Protein AF-A0A7W3WM38-F1 (afdb_monomer)

Structure (mmCIF, N/CA/C/O backbone):
data_AF-A0A7W3WM38-F1
#
_entry.id   AF-A0A7W3WM38-F1
#
loop_
_atom_site.group_PDB
_atom_site.id
_atom_site.type_symbol
_atom_site.label_atom_id
_atom_site.label_alt_id
_atom_site.label_comp_id
_atom_site.label_asym_id
_atom_site.label_entity_id
_atom_site.label_seq_id
_atom_site.pdbx_PDB_ins_code
_atom_site.Cartn_x
_atom_site.Cartn_y
_atom_site.Cartn_z
_atom_site.occupancy
_atom_site.B_iso_or_equiv
_atom_site.auth_seq_id
_atom_site.auth_comp_id
_atom_site.auth_asym_id
_atom_site.auth_atom_id
_atom_site.pdbx_PDB_model_num
ATOM 1 N N . MET A 1 1 ? -13.436 29.470 -13.752 1.00 42.34 1 MET A N 1
ATOM 2 C CA . MET A 1 1 ? -12.576 28.416 -14.323 1.00 42.34 1 MET A CA 1
ATOM 3 C C . MET A 1 1 ? -11.157 28.918 -14.180 1.00 42.34 1 MET A C 1
ATOM 5 O O . MET A 1 1 ? -10.650 29.537 -15.102 1.00 42.34 1 MET A O 1
ATOM 9 N N . ASP A 1 2 ? -10.590 28.762 -12.983 1.00 47.00 2 ASP A N 1
ATOM 10 C CA . ASP A 1 2 ? -9.165 29.007 -12.763 1.00 47.00 2 ASP A CA 1
ATOM 11 C C . ASP A 1 2 ? -8.405 27.843 -13.388 1.00 47.00 2 ASP A C 1
ATOM 13 O O . ASP A 1 2 ? -8.656 26.679 -13.065 1.00 47.00 2 ASP A O 1
ATOM 17 N N . ALA A 1 3 ? -7.542 28.161 -14.347 1.00 52.72 3 ALA A N 1
ATOM 18 C CA . ALA A 1 3 ? -6.591 27.212 -14.882 1.00 52.72 3 ALA A CA 1
ATOM 19 C C . ALA A 1 3 ? -5.655 26.818 -13.736 1.00 52.72 3 ALA A C 1
ATOM 21 O O . ALA A 1 3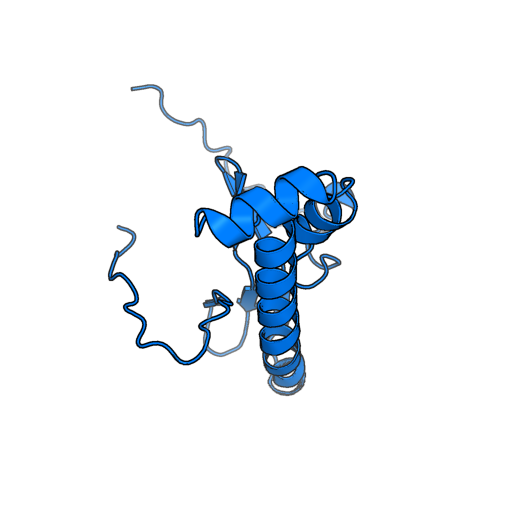 ? -5.009 27.680 -13.145 1.00 52.72 3 ALA A O 1
ATOM 22 N N . MET A 1 4 ? -5.615 25.527 -13.398 1.00 55.53 4 MET A N 1
ATOM 23 C CA . MET A 1 4 ? -4.534 24.990 -12.578 1.00 55.53 4 MET A CA 1
ATOM 24 C C . MET A 1 4 ? -3.227 25.340 -13.285 1.00 55.53 4 MET A C 1
ATOM 26 O O . MET A 1 4 ? -2.972 24.854 -14.386 1.00 55.53 4 MET A O 1
ATOM 30 N N . ASP A 1 5 ? -2.451 26.219 -12.662 1.00 61.53 5 ASP A N 1
ATOM 31 C CA . ASP A 1 5 ? -1.066 26.486 -13.011 1.00 61.53 5 ASP A CA 1
ATOM 32 C C . ASP A 1 5 ? -0.287 25.193 -12.754 1.00 61.53 5 ASP A C 1
ATOM 34 O O . ASP A 1 5 ? 0.126 24.896 -11.634 1.00 61.53 5 ASP A O 1
ATOM 38 N 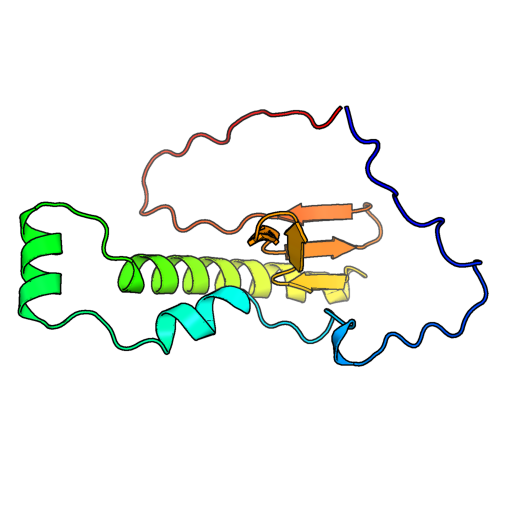N . VAL A 1 6 ? -0.234 24.331 -13.771 1.00 63.16 6 VAL A N 1
ATOM 39 C CA . VAL A 1 6 ? 0.592 23.127 -13.754 1.00 63.16 6 VAL A CA 1
ATOM 40 C C . VAL A 1 6 ? 2.004 23.605 -14.081 1.00 63.16 6 VAL A C 1
ATOM 42 O O . VAL A 1 6 ? 2.238 24.007 -15.225 1.00 63.16 6 VAL A O 1
ATOM 45 N N . PRO A 1 7 ? 2.939 23.608 -13.115 1.00 67.12 7 PRO A N 1
ATOM 46 C CA . PRO A 1 7 ? 4.289 24.082 -13.369 1.00 67.12 7 PRO A CA 1
ATOM 47 C C . PRO A 1 7 ? 4.921 23.267 -14.501 1.00 67.12 7 PRO A C 1
ATOM 49 O O . PRO A 1 7 ? 4.749 22.048 -14.585 1.00 67.12 7 PRO A O 1
ATOM 52 N N . ALA A 1 8 ? 5.635 23.958 -15.393 1.00 65.75 8 ALA A N 1
ATOM 53 C CA . ALA A 1 8 ? 6.330 23.328 -16.508 1.00 65.75 8 ALA A CA 1
ATOM 54 C C . ALA A 1 8 ? 7.279 22.228 -15.992 1.00 65.75 8 ALA A C 1
ATOM 56 O O . ALA A 1 8 ? 7.935 22.433 -14.964 1.00 65.75 8 ALA A O 1
ATOM 57 N N . PRO A 1 9 ? 7.378 21.073 -16.681 1.00 61.66 9 PRO A N 1
ATOM 58 C CA . PRO A 1 9 ? 8.273 20.010 -16.252 1.00 61.66 9 PRO A CA 1
ATOM 59 C C . PRO A 1 9 ? 9.713 20.546 -16.204 1.00 61.66 9 PRO A C 1
ATOM 61 O O . PRO A 1 9 ? 10.130 21.251 -17.131 1.00 61.66 9 PRO A O 1
ATOM 64 N N . PRO A 1 10 ? 10.477 20.248 -15.137 1.00 59.53 10 PRO A N 1
ATOM 65 C CA . PRO A 1 10 ? 11.852 20.710 -15.023 1.00 59.53 10 PRO A CA 1
ATOM 66 C C . PRO A 1 10 ? 12.688 20.190 -16.204 1.00 59.53 10 PRO A C 1
ATOM 68 O O . PRO A 1 10 ? 12.403 19.114 -16.740 1.00 59.53 10 PRO A O 1
ATOM 71 N N . PRO A 1 11 ? 13.718 20.940 -16.638 1.00 57.41 11 PRO A N 1
ATOM 72 C CA . PRO A 1 11 ? 14.549 20.540 -17.765 1.00 57.41 11 PRO A CA 1
ATOM 73 C C . PRO A 1 11 ? 15.174 19.164 -17.503 1.00 57.41 11 PRO A C 1
ATOM 75 O O . PRO A 1 11 ? 15.800 18.935 -16.465 1.00 57.41 11 PRO A O 1
ATOM 78 N N . ALA A 1 12 ? 15.006 18.255 -18.465 1.00 54.94 12 ALA A N 1
ATOM 79 C CA . ALA A 1 12 ? 15.619 16.932 -18.462 1.00 54.94 12 ALA A CA 1
ATOM 80 C C . ALA A 1 12 ? 17.149 17.088 -18.503 1.00 54.94 12 ALA A C 1
ATOM 82 O O . ALA A 1 12 ? 17.736 17.313 -19.558 1.00 54.94 12 ALA A O 1
ATOM 83 N N . GLY A 1 13 ? 17.785 17.059 -17.335 1.00 52.25 13 GLY A N 1
ATOM 84 C CA . GLY A 1 13 ? 19.218 17.321 -17.190 1.00 52.25 13 GLY A CA 1
ATOM 85 C C . GLY A 1 13 ? 19.652 17.816 -15.809 1.00 52.25 13 GLY A C 1
ATOM 86 O O . GLY A 1 13 ? 20.849 17.945 -15.569 1.00 52.25 13 GLY A O 1
ATOM 87 N N . GLY A 1 14 ? 18.715 18.082 -14.894 1.00 54.34 14 GLY A N 1
ATOM 88 C CA . GLY A 1 14 ? 19.031 18.277 -13.478 1.00 54.34 14 GLY A CA 1
ATOM 89 C C . GLY A 1 14 ? 19.478 16.975 -12.809 1.00 54.34 14 GLY A C 1
ATOM 90 O O 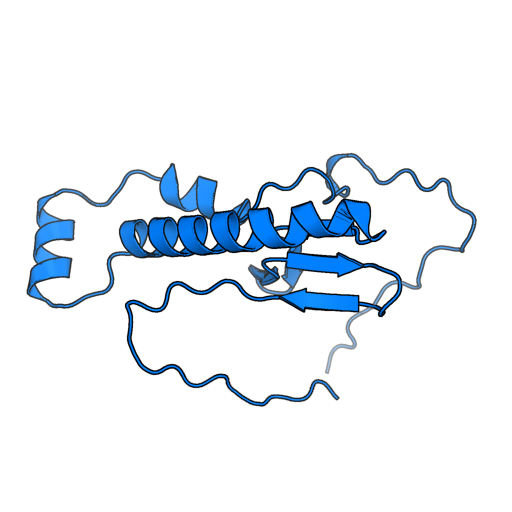. GLY A 1 14 ? 19.053 15.888 -13.198 1.00 54.34 14 GLY A O 1
ATOM 91 N N . SER A 1 15 ? 20.340 17.093 -11.798 1.00 58.12 15 SER A N 1
ATOM 92 C CA . SER A 1 15 ? 20.685 16.001 -10.884 1.00 58.12 15 SER A CA 1
ATOM 93 C C . SER A 1 15 ? 19.405 15.269 -10.460 1.00 58.12 15 SER A C 1
ATOM 95 O O . SER A 1 15 ? 18.484 15.922 -9.978 1.00 58.12 15 SER A O 1
ATOM 97 N N . LEU A 1 16 ? 19.339 13.939 -10.611 1.00 66.25 16 LEU A N 1
ATOM 98 C CA . LEU A 1 16 ? 18.218 13.077 -10.170 1.00 66.25 16 LEU A CA 1
ATOM 99 C C . LEU A 1 16 ? 18.031 13.060 -8.635 1.00 66.25 16 LEU A C 1
ATOM 101 O O . LEU A 1 16 ? 17.434 12.149 -8.073 1.00 66.25 16 LEU A O 1
ATOM 105 N N . TRP A 1 17 ? 18.590 14.050 -7.951 1.00 68.38 17 TRP A N 1
ATOM 106 C CA . TRP A 1 17 ? 18.473 14.256 -6.528 1.00 68.38 17 TRP A CA 1
ATOM 107 C C . TRP A 1 17 ? 17.164 14.978 -6.249 1.00 68.38 17 TRP A C 1
ATOM 109 O O . TRP A 1 17 ? 17.059 16.195 -6.401 1.00 68.38 17 TRP A O 1
ATOM 119 N N . LEU A 1 18 ? 16.171 14.196 -5.842 1.00 77.62 18 LEU A N 1
ATOM 120 C CA . LEU A 1 18 ? 15.021 14.719 -5.125 1.00 77.62 18 LEU A CA 1
ATOM 121 C C . LEU A 1 18 ? 15.469 15.158 -3.729 1.00 77.62 18 LEU A C 1
ATOM 123 O O . LEU A 1 18 ? 16.410 14.601 -3.152 1.00 77.62 18 LEU A O 1
ATOM 127 N N . HIS A 1 19 ? 14.798 16.171 -3.184 1.00 83.19 19 HIS A N 1
ATOM 128 C CA . HIS A 1 19 ? 14.897 16.429 -1.755 1.00 83.19 19 HIS A CA 1
ATOM 129 C C . HIS A 1 19 ? 14.439 15.160 -1.011 1.00 83.19 19 HIS A C 1
ATOM 131 O O . HIS A 1 19 ? 13.502 14.518 -1.481 1.00 83.19 19 HIS A O 1
ATOM 137 N N . PRO A 1 20 ? 15.045 14.776 0.128 1.00 83.81 20 PRO A N 1
ATOM 138 C CA . PRO A 1 20 ? 14.641 13.566 0.850 1.00 83.81 20 PRO A CA 1
ATOM 139 C C . PRO A 1 20 ? 13.143 13.499 1.173 1.00 83.81 20 PRO A C 1
ATOM 141 O O . PRO A 1 20 ? 12.567 12.420 1.155 1.00 83.81 20 PRO A O 1
ATOM 144 N N . ASP A 1 21 ? 12.510 14.650 1.416 1.00 84.44 21 ASP A N 1
ATOM 145 C CA . ASP A 1 21 ? 11.062 14.733 1.674 1.00 84.44 21 ASP A CA 1
ATOM 146 C C . ASP A 1 21 ? 10.199 14.520 0.416 1.00 84.44 21 ASP A C 1
ATOM 148 O O . ASP A 1 21 ? 9.017 14.199 0.529 1.00 84.44 21 ASP A O 1
ATOM 152 N N . ASP A 1 22 ? 10.780 14.693 -0.772 1.00 86.44 22 ASP A N 1
ATOM 153 C CA . ASP A 1 22 ? 10.116 14.485 -2.063 1.00 86.44 22 ASP A CA 1
ATOM 154 C C . ASP A 1 22 ? 10.402 13.086 -2.640 1.00 86.44 22 ASP A C 1
ATOM 156 O O . ASP A 1 22 ? 9.765 12.670 -3.613 1.00 86.44 22 ASP A O 1
ATOM 160 N N . ASP A 1 23 ? 11.355 12.347 -2.062 1.00 89.88 23 ASP A N 1
ATOM 161 C CA . ASP A 1 23 ? 11.630 10.966 -2.439 1.00 89.88 23 ASP A CA 1
ATOM 162 C C .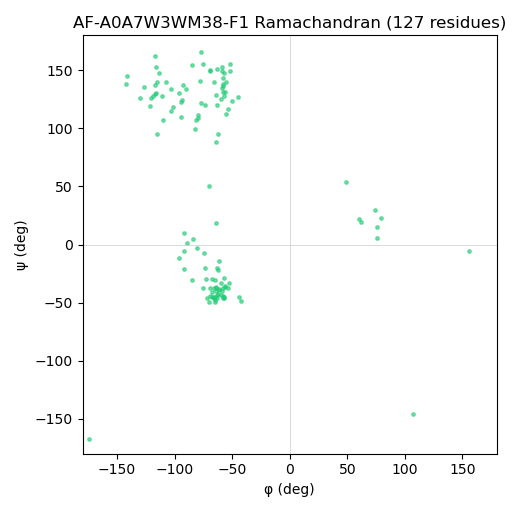 ASP A 1 23 ? 10.606 10.025 -1.793 1.00 89.88 23 ASP A C 1
ATOM 164 O O . ASP A 1 23 ? 10.578 9.816 -0.581 1.00 89.88 23 ASP A O 1
ATOM 168 N N . LEU A 1 24 ? 9.756 9.436 -2.632 1.00 92.06 24 LEU A N 1
ATOM 169 C CA . LEU A 1 24 ? 8.732 8.477 -2.221 1.00 92.06 24 LEU A CA 1
ATOM 170 C C . LEU A 1 24 ? 9.216 7.021 -2.280 1.00 92.06 24 LEU A C 1
ATOM 172 O O . LEU A 1 24 ? 8.480 6.129 -1.855 1.00 92.06 24 LEU A O 1
ATOM 176 N N . ALA A 1 25 ? 10.429 6.758 -2.784 1.00 92.06 25 ALA A N 1
ATOM 177 C CA . ALA A 1 25 ? 11.015 5.420 -2.804 1.00 92.06 25 ALA A CA 1
ATOM 178 C C . ALA A 1 25 ? 11.057 4.718 -1.429 1.00 92.06 25 ALA A C 1
ATOM 180 O O . ALA A 1 25 ? 10.804 3.512 -1.391 1.00 92.06 25 ALA A O 1
ATOM 181 N N . PRO A 1 26 ? 11.313 5.400 -0.291 1.00 93.50 26 PRO A N 1
ATOM 182 C CA . PRO A 1 26 ? 11.359 4.738 1.011 1.00 93.50 26 PRO A CA 1
ATOM 183 C C . PRO A 1 26 ? 9.982 4.475 1.641 1.00 93.50 26 PRO A C 1
ATOM 185 O O . PRO A 1 26 ? 9.924 3.891 2.728 1.00 93.50 26 PRO A O 1
ATOM 188 N N . ASN A 1 27 ? 8.873 4.898 1.020 1.00 95.75 27 ASN A N 1
ATOM 189 C CA . ASN A 1 27 ? 7.544 4.700 1.595 1.00 95.75 27 ASN A CA 1
ATOM 190 C C . ASN A 1 27 ? 7.250 3.219 1.841 1.00 95.75 27 ASN A C 1
ATOM 192 O O . ASN A 1 27 ? 7.360 2.375 0.949 1.00 95.75 27 ASN A O 1
ATOM 196 N N . ARG A 1 28 ? 6.770 2.898 3.047 1.00 96.81 28 ARG A N 1
ATOM 197 C CA . ARG A 1 28 ? 6.355 1.530 3.364 1.00 96.81 28 ARG A CA 1
ATOM 198 C C . ARG A 1 28 ? 5.005 1.228 2.704 1.00 96.81 28 ARG A C 1
ATOM 200 O O . ARG A 1 28 ? 4.174 2.124 2.519 1.00 96.81 28 ARG A O 1
ATOM 207 N N . PRO A 1 29 ? 4.695 -0.053 2.441 1.00 97.69 29 PRO A N 1
ATOM 208 C CA . PRO A 1 29 ? 3.353 -0.461 2.049 1.00 97.69 29 PRO A CA 1
ATOM 209 C C . PRO A 1 29 ? 2.301 0.029 3.049 1.00 97.69 29 PRO A C 1
ATOM 211 O O . PRO A 1 29 ? 2.301 -0.367 4.218 1.00 97.69 29 PRO A O 1
ATOM 214 N N . GLY A 1 30 ? 1.402 0.894 2.575 1.00 96.81 30 GLY A N 1
ATOM 215 C CA . GLY A 1 30 ? 0.370 1.516 3.403 1.00 96.81 30 GLY A CA 1
ATOM 216 C C . GLY A 1 30 ? 0.880 2.608 4.350 1.00 96.81 30 GLY A C 1
ATOM 217 O O . GLY A 1 30 ? 0.267 2.785 5.397 1.00 96.81 30 GLY A O 1
ATOM 218 N N . GLU A 1 31 ? 1.956 3.333 4.013 1.00 96.81 31 GLU A N 1
ATOM 219 C CA . GLU A 1 31 ? 2.551 4.408 4.836 1.00 96.81 31 GLU A CA 1
ATOM 220 C C . GLU A 1 31 ? 1.498 5.338 5.478 1.00 96.81 31 GLU A C 1
ATOM 222 O O . GLU A 1 31 ? 1.462 5.530 6.693 1.00 96.81 31 GLU A O 1
ATOM 227 N N . HIS A 1 32 ? 0.537 5.809 4.680 1.00 94.50 32 HIS A N 1
ATOM 228 C CA . HIS A 1 32 ? -0.550 6.696 5.112 1.00 94.50 32 HIS A CA 1
ATOM 229 C C . HIS A 1 32 ? -1.488 6.109 6.196 1.00 94.50 32 HIS A C 1
ATOM 231 O O . HIS A 1 32 ? -2.289 6.833 6.794 1.00 94.50 32 HIS A O 1
ATOM 237 N N . LEU A 1 33 ? -1.437 4.798 6.453 1.00 95.19 33 LEU A N 1
ATOM 238 C CA . LEU A 1 33 ? -2.286 4.108 7.429 1.00 95.19 33 LEU A CA 1
ATOM 239 C C . LEU A 1 33 ? -1.653 4.020 8.819 1.00 95.19 33 LEU A C 1
ATOM 241 O O . LEU A 1 33 ? -2.396 3.855 9.789 1.00 95.19 33 LEU A O 1
ATOM 245 N N . TYR A 1 34 ? -0.327 4.144 8.945 1.00 94.38 34 TYR A N 1
ATOM 246 C CA . TYR A 1 34 ? 0.345 4.021 10.245 1.00 94.38 34 TYR A CA 1
ATOM 247 C C . TYR A 1 34 ? -0.104 5.119 11.210 1.00 94.38 34 TYR A C 1
ATOM 249 O O . TYR A 1 34 ? -0.554 4.798 12.306 1.00 94.38 34 TYR A O 1
ATOM 257 N N . ALA A 1 35 ? -0.154 6.379 10.766 1.00 90.94 35 ALA A N 1
ATOM 258 C CA . ALA A 1 35 ? -0.650 7.487 11.589 1.00 90.94 35 ALA A CA 1
ATOM 259 C C . ALA A 1 35 ? -2.098 7.265 12.084 1.00 90.94 35 ALA A C 1
ATOM 261 O O . ALA A 1 35 ? -2.435 7.572 13.227 1.00 90.94 35 ALA A O 1
ATOM 262 N N . ARG A 1 36 ? -2.967 6.668 11.250 1.00 89.38 36 ARG A N 1
ATOM 263 C CA . ARG A 1 36 ? -4.352 6.321 11.636 1.00 89.38 36 ARG A CA 1
ATOM 264 C C . ARG A 1 36 ? -4.412 5.210 12.686 1.00 89.38 36 ARG A C 1
ATOM 266 O O . ARG A 1 36 ? -5.376 5.156 13.447 1.00 89.38 36 ARG A O 1
ATOM 273 N N . LEU A 1 37 ? -3.437 4.304 12.691 1.00 91.88 37 LEU A N 1
ATOM 274 C CA . LEU A 1 37 ? -3.353 3.189 13.637 1.00 91.88 37 LEU A CA 1
ATOM 275 C C . LEU A 1 37 ? -2.673 3.577 14.952 1.00 91.88 37 LEU A C 1
ATOM 277 O O . LEU A 1 37 ? -3.024 3.006 15.986 1.00 91.88 37 LEU A O 1
ATOM 281 N N . GLU A 1 38 ? -1.738 4.525 14.899 1.00 91.00 38 GLU A N 1
ATOM 282 C CA . GLU A 1 38 ? -1.066 5.132 16.052 1.00 91.00 38 GLU A CA 1
ATOM 283 C C . GLU A 1 38 ? -1.985 6.086 16.820 1.00 91.00 38 GLU A C 1
ATOM 285 O O . GLU A 1 38 ? -1.860 6.218 18.038 1.00 91.00 38 GLU A O 1
ATOM 290 N N . ALA A 1 39 ? -2.946 6.714 16.136 1.00 86.62 39 ALA A N 1
ATOM 291 C CA . ALA A 1 39 ? -3.990 7.484 16.793 1.00 86.62 39 ALA A CA 1
ATOM 292 C C . ALA A 1 39 ? -4.753 6.610 17.805 1.00 86.62 39 ALA A C 1
ATOM 294 O O . ALA A 1 39 ? -5.205 5.506 17.484 1.00 86.62 39 ALA A O 1
ATOM 295 N N . SER A 1 40 ? -4.923 7.125 19.029 1.00 78.19 40 SER A N 1
ATOM 296 C CA . SER A 1 40 ? -5.616 6.419 20.109 1.00 78.19 40 SER A CA 1
ATOM 297 C C . SER A 1 40 ? -6.969 5.883 19.631 1.00 78.19 40 SER A C 1
ATOM 299 O O . SER A 1 40 ? -7.804 6.667 19.163 1.00 78.19 40 SER A O 1
ATOM 301 N N . PRO A 1 41 ? -7.228 4.566 19.751 1.00 77.06 41 PRO A N 1
ATOM 302 C CA . PRO A 1 41 ? -8.502 4.014 19.335 1.00 77.06 41 PRO A CA 1
ATOM 303 C C . PRO A 1 41 ? -9.627 4.608 20.192 1.00 77.06 41 PRO A C 1
ATOM 305 O O . PRO A 1 41 ? -9.412 4.931 21.367 1.00 77.06 41 PRO A O 1
ATOM 308 N N . PRO A 1 42 ? -10.852 4.720 19.649 1.00 77.19 42 PRO A N 1
ATOM 309 C CA . PRO A 1 42 ? -11.983 5.183 20.432 1.00 77.19 42 PRO A CA 1
ATOM 310 C C . PRO A 1 42 ? -12.177 4.292 21.674 1.00 77.19 42 PRO A C 1
ATOM 312 O O . PRO A 1 42 ? -11.914 3.082 21.609 1.00 77.19 42 PRO A O 1
ATOM 315 N N . PRO A 1 43 ? -12.657 4.851 22.803 1.00 83.50 43 PRO A N 1
ATOM 316 C CA . PRO A 1 43 ? -12.844 4.102 24.041 1.00 83.50 43 PRO A CA 1
ATOM 317 C C . PRO A 1 43 ? -13.651 2.814 23.831 1.00 83.50 43 PRO A C 1
ATOM 319 O O . PRO A 1 43 ? -14.551 2.755 22.989 1.00 83.50 43 PRO A O 1
ATOM 322 N N . ALA A 1 44 ? -13.385 1.786 24.642 1.00 83.81 44 ALA A N 1
ATOM 323 C CA . ALA A 1 44 ? -14.088 0.500 24.596 1.00 83.81 44 ALA A CA 1
ATOM 324 C C . ALA A 1 44 ? -15.630 0.592 24.466 1.00 83.81 44 ALA A C 1
ATOM 326 O O . ALA A 1 44 ? -16.169 -0.116 23.608 1.00 83.81 44 ALA A O 1
ATOM 327 N N . PRO A 1 45 ? -16.356 1.457 25.214 1.00 85.69 45 PRO A N 1
ATOM 328 C CA . PRO A 1 45 ? -17.808 1.581 25.053 1.00 85.69 45 PRO A CA 1
ATOM 329 C C . PRO A 1 45 ? -18.215 2.104 23.670 1.00 85.69 45 PRO A C 1
ATOM 331 O O . PRO A 1 45 ? -19.190 1.623 23.098 1.00 85.69 45 PRO A O 1
ATOM 334 N N . VAL A 1 46 ? -17.442 3.024 23.086 1.00 83.62 46 VAL A N 1
ATOM 335 C CA . VAL A 1 46 ? -17.6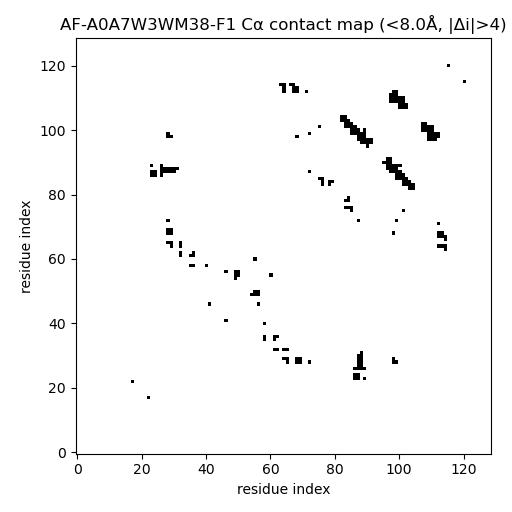88 3.546 21.734 1.00 83.62 46 VAL A CA 1
ATOM 336 C C . VAL A 1 46 ? -17.488 2.434 20.706 1.00 83.62 46 VAL A C 1
ATOM 338 O O . VAL A 1 46 ? -18.349 2.208 19.860 1.00 83.62 46 VAL A O 1
ATOM 341 N N . ARG A 1 47 ? -16.408 1.656 20.818 1.00 81.12 47 ARG A N 1
ATOM 342 C CA . ARG A 1 47 ? -16.159 0.512 19.923 1.00 81.12 47 ARG A CA 1
ATOM 343 C C . ARG A 1 47 ? -17.244 -0.559 20.014 1.00 81.12 47 ARG A C 1
ATOM 345 O O . ARG A 1 47 ? -17.638 -1.126 18.994 1.00 81.12 47 ARG A O 1
ATOM 352 N N . LEU A 1 48 ? -17.740 -0.827 21.221 1.00 84.38 48 LEU A N 1
ATOM 353 C CA . LEU A 1 48 ? -18.855 -1.746 21.429 1.00 84.38 48 LEU A CA 1
ATOM 354 C C . LEU A 1 48 ? -20.138 -1.209 20.784 1.00 84.38 48 LEU A C 1
ATOM 356 O O . LEU A 1 48 ? -20.800 -1.953 20.064 1.00 84.38 48 LEU A O 1
ATOM 360 N N . ALA A 1 49 ? -20.446 0.078 20.959 1.00 85.75 49 ALA A N 1
ATOM 361 C CA . ALA A 1 49 ? -21.592 0.718 20.317 1.00 85.75 49 ALA A CA 1
ATOM 362 C C . ALA A 1 49 ? -21.500 0.653 18.784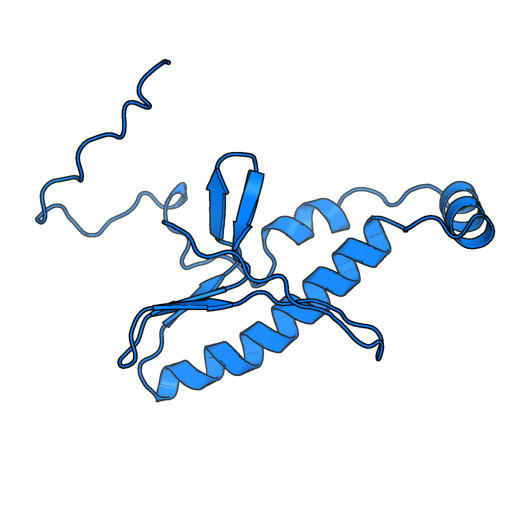 1.00 85.75 49 ALA A C 1
ATOM 364 O O . ALA A 1 49 ? -22.472 0.280 18.134 1.00 85.75 49 ALA A O 1
ATOM 365 N N . HIS A 1 50 ? -20.327 0.920 18.197 1.00 84.00 50 HIS A N 1
ATOM 366 C CA . HIS A 1 50 ? -20.110 0.755 16.755 1.00 84.00 50 HIS A CA 1
ATOM 367 C C . HIS A 1 50 ? -20.396 -0.681 16.298 1.00 84.00 50 HIS A C 1
ATOM 369 O O . HIS A 1 50 ? -21.103 -0.880 15.313 1.00 84.00 50 HIS A O 1
ATOM 375 N N . ARG A 1 51 ? -19.915 -1.685 17.044 1.00 82.38 51 ARG A N 1
ATOM 376 C CA . ARG A 1 51 ? -20.161 -3.101 16.741 1.00 82.38 51 ARG A CA 1
ATOM 377 C C . ARG A 1 51 ? -21.646 -3.464 16.813 1.00 82.38 51 ARG A C 1
ATOM 379 O O . ARG A 1 51 ? -22.119 -4.177 15.934 1.00 82.38 51 ARG A O 1
ATOM 386 N N . LEU A 1 52 ? -22.359 -2.991 17.835 1.00 87.81 52 LEU A N 1
ATOM 387 C CA . LEU A 1 52 ? -23.789 -3.263 18.025 1.00 87.81 52 LEU A CA 1
ATOM 388 C C . LEU A 1 52 ? -24.655 -2.568 16.969 1.00 87.81 52 LEU A C 1
ATOM 390 O O . LEU A 1 52 ? -25.619 -3.149 16.488 1.00 87.81 52 LEU A O 1
ATOM 394 N N . LEU A 1 53 ? -24.284 -1.351 16.571 1.00 88.12 53 LEU A N 1
ATOM 395 C CA . LEU A 1 53 ? -24.989 -0.565 15.555 1.00 88.12 53 LEU A CA 1
ATOM 396 C C . LEU A 1 53 ? -24.574 -0.919 14.115 1.00 88.12 53 LEU A C 1
ATOM 398 O O . LEU A 1 53 ? -24.980 -0.227 13.184 1.00 88.12 53 LEU A O 1
ATOM 402 N N . GLY A 1 54 ? -23.721 -1.931 13.918 1.00 81.94 54 GLY A N 1
ATOM 403 C CA . GLY A 1 54 ? -23.201 -2.302 12.597 1.00 81.94 54 GLY A CA 1
ATOM 404 C C . GLY A 1 54 ? -22.385 -1.197 11.915 1.00 81.94 54 GLY A C 1
ATOM 405 O O . GLY A 1 54 ? -22.216 -1.216 10.698 1.00 81.94 54 GLY A O 1
ATOM 406 N N . ARG A 1 55 ? -21.887 -0.216 12.675 1.00 82.62 55 ARG A N 1
ATOM 407 C CA . ARG A 1 55 ? -21.103 0.893 12.133 1.00 82.62 55 ARG A CA 1
ATOM 408 C C . ARG A 1 55 ? -19.673 0.436 11.842 1.00 82.62 55 ARG A C 1
ATOM 410 O O . ARG A 1 55 ? -19.092 -0.293 12.652 1.00 82.62 55 ARG A O 1
ATOM 417 N N . PRO A 1 56 ? -19.069 0.895 10.732 1.00 78.50 56 PRO A N 1
ATOM 418 C CA . PRO A 1 56 ? -17.662 0.640 10.469 1.00 78.50 56 PRO A CA 1
ATOM 419 C C . PRO A 1 56 ? -16.805 1.195 11.618 1.00 78.50 56 PRO A C 1
ATOM 421 O O . PRO A 1 56 ? -17.054 2.288 12.130 1.00 78.50 56 PRO A O 1
ATOM 424 N N . ASP A 1 57 ? -15.824 0.401 12.048 1.00 85.12 57 ASP A N 1
ATOM 425 C CA . ASP A 1 57 ? -14.802 0.782 13.027 1.00 85.12 57 ASP A CA 1
ATOM 426 C C . ASP A 1 57 ? -13.576 1.277 12.237 1.00 85.12 57 ASP A C 1
ATOM 428 O O . ASP A 1 57 ? -12.929 0.456 11.574 1.00 85.12 57 ASP A O 1
ATOM 432 N N . PRO A 1 58 ? -13.264 2.590 12.256 1.00 84.50 58 PRO A N 1
ATOM 433 C CA . PRO A 1 58 ? -12.192 3.164 11.443 1.00 84.50 58 PRO A CA 1
ATOM 434 C C . PRO A 1 58 ? -10.811 2.568 11.727 1.00 84.50 58 PRO A C 1
ATOM 436 O O . PRO A 1 58 ? -10.014 2.436 10.799 1.00 84.50 58 PRO A O 1
ATOM 439 N N . HIS A 1 59 ? -10.537 2.178 12.978 1.00 88.25 59 HIS A N 1
ATOM 440 C CA . HIS A 1 59 ? -9.252 1.591 13.376 1.00 88.25 59 HIS A CA 1
ATOM 441 C C . HIS A 1 59 ? -9.118 0.171 12.824 1.00 88.25 59 HIS A C 1
ATOM 443 O O . HIS A 1 59 ? -8.133 -0.173 12.169 1.00 88.25 59 HIS A O 1
ATOM 449 N N . ARG A 1 60 ? -10.180 -0.635 12.962 1.00 88.31 60 ARG A N 1
ATOM 450 C CA . ARG A 1 60 ? -10.245 -1.972 12.351 1.00 88.31 60 ARG A CA 1
ATOM 451 C C . ARG A 1 60 ? -10.155 -1.909 10.825 1.00 88.31 60 ARG A C 1
ATOM 453 O O . ARG A 1 60 ? -9.557 -2.797 10.219 1.00 88.31 60 ARG A O 1
ATOM 460 N N . GLN A 1 61 ? -10.778 -0.909 10.207 1.00 89.62 61 GLN A N 1
ATOM 461 C CA . GLN A 1 61 ? -10.729 -0.720 8.762 1.00 89.62 61 GLN A CA 1
ATOM 462 C C . GLN A 1 61 ? -9.304 -0.391 8.297 1.00 89.62 61 GLN A C 1
ATOM 464 O O . GLN A 1 61 ? -8.800 -1.077 7.412 1.00 89.62 61 GLN A O 1
ATOM 469 N N . ALA A 1 62 ? -8.622 0.553 8.956 1.00 93.00 62 ALA A N 1
ATOM 470 C CA . ALA A 1 62 ? -7.224 0.879 8.666 1.00 93.00 62 ALA A CA 1
ATOM 471 C C . ALA A 1 62 ? -6.296 -0.341 8.829 1.00 93.00 62 ALA A C 1
ATOM 473 O O . ALA A 1 62 ? -5.440 -0.590 7.986 1.00 93.00 62 ALA A O 1
ATOM 474 N N . ALA A 1 63 ? -6.511 -1.168 9.859 1.00 93.81 63 ALA A N 1
ATOM 475 C CA . ALA A 1 63 ? -5.722 -2.385 10.069 1.00 93.81 63 ALA A CA 1
ATOM 476 C C . ALA A 1 63 ? -5.905 -3.414 8.936 1.00 93.81 63 ALA A C 1
ATOM 478 O O . ALA A 1 63 ? -4.955 -4.090 8.529 1.00 93.81 63 ALA A O 1
ATOM 479 N N . ARG A 1 64 ? -7.128 -3.535 8.404 1.00 95.00 64 ARG A N 1
ATOM 480 C CA . ARG A 1 64 ? -7.436 -4.403 7.257 1.00 95.00 64 ARG A CA 1
ATOM 481 C C . ARG A 1 64 ? -6.822 -3.881 5.964 1.00 95.00 64 ARG A C 1
ATOM 483 O O . ARG A 1 64 ? -6.244 -4.670 5.223 1.00 95.00 64 ARG A O 1
ATOM 490 N N . GLU A 1 65 ? -6.928 -2.578 5.723 1.00 95.25 65 GLU A N 1
ATOM 491 C CA . GLU A 1 65 ? -6.295 -1.898 4.587 1.00 95.25 65 GLU A CA 1
ATOM 492 C C . GLU A 1 65 ? -4.775 -2.109 4.614 1.00 95.25 65 GLU A C 1
ATOM 494 O O . GLU A 1 65 ? -4.207 -2.559 3.623 1.00 95.25 65 GLU A O 1
ATOM 499 N N . LEU A 1 66 ? -4.135 -1.935 5.776 1.00 97.38 66 LEU A N 1
ATOM 500 C CA . LEU A 1 66 ? -2.694 -2.150 5.928 1.00 97.38 66 LEU A CA 1
ATOM 501 C C . LEU A 1 66 ? -2.305 -3.614 5.690 1.00 97.38 66 LEU A C 1
ATOM 503 O O . LEU A 1 66 ? -1.299 -3.900 5.046 1.00 97.38 66 LEU A O 1
ATOM 507 N N . THR A 1 67 ? -3.114 -4.557 6.177 1.00 97.44 67 THR A N 1
ATOM 508 C CA . THR A 1 67 ? -2.882 -5.990 5.933 1.00 97.44 67 THR A CA 1
ATOM 509 C C . THR A 1 67 ? -2.956 -6.318 4.442 1.00 97.44 67 THR A C 1
ATOM 511 O O . THR A 1 67 ? -2.130 -7.082 3.947 1.00 97.44 67 THR A O 1
ATOM 514 N N . ALA A 1 68 ? -3.931 -5.755 3.723 1.00 97.19 68 ALA A N 1
ATOM 515 C CA . ALA A 1 68 ? -4.056 -5.945 2.283 1.00 97.19 68 ALA A CA 1
ATOM 516 C C . ALA A 1 68 ? -2.857 -5.341 1.537 1.00 97.19 68 ALA A C 1
ATOM 518 O O . ALA A 1 68 ? -2.230 -6.052 0.756 1.00 97.19 68 ALA A O 1
ATOM 519 N N . ALA A 1 69 ? -2.495 -4.089 1.836 1.00 97.50 69 ALA A N 1
ATOM 520 C CA . ALA A 1 69 ? -1.356 -3.405 1.222 1.00 97.50 69 ALA A CA 1
ATOM 521 C C . ALA A 1 69 ? -0.043 -4.176 1.422 1.00 97.50 69 ALA A C 1
ATOM 523 O O . ALA A 1 69 ? 0.690 -4.402 0.470 1.00 97.50 69 ALA A O 1
ATOM 524 N N . ARG A 1 70 ? 0.234 -4.664 2.639 1.00 98.06 70 ARG A N 1
ATOM 525 C CA . ARG A 1 70 ? 1.457 -5.440 2.918 1.00 98.06 70 ARG A CA 1
ATOM 526 C C . ARG A 1 70 ? 1.495 -6.785 2.195 1.00 98.06 70 ARG A C 1
ATOM 528 O O . ARG A 1 70 ? 2.560 -7.204 1.765 1.00 98.06 70 ARG A O 1
ATOM 535 N N . ARG A 1 71 ? 0.353 -7.470 2.076 1.00 97.94 71 ARG A N 1
ATOM 536 C CA . ARG A 1 71 ? 0.276 -8.749 1.351 1.00 97.94 71 ARG A CA 1
ATOM 537 C C . ARG A 1 71 ? 0.500 -8.565 -0.142 1.00 97.94 71 ARG A C 1
ATOM 539 O O . ARG A 1 71 ? 1.244 -9.332 -0.727 1.00 97.94 71 ARG A O 1
ATOM 546 N N . VAL A 1 72 ? -0.141 -7.562 -0.736 1.00 98.00 72 VAL A N 1
ATOM 547 C CA . VAL A 1 72 ? 0.015 -7.268 -2.164 1.00 98.00 72 VAL A CA 1
ATOM 548 C C . VAL A 1 72 ? 1.432 -6.772 -2.463 1.00 98.00 72 VAL A C 1
ATOM 550 O O . VAL A 1 72 ? 2.022 -7.229 -3.434 1.00 98.00 72 VAL A O 1
ATOM 553 N N . ALA A 1 73 ? 2.004 -5.921 -1.605 1.00 97.94 73 ALA A N 1
ATOM 554 C CA . ALA A 1 73 ? 3.389 -5.476 -1.738 1.00 97.94 73 ALA A CA 1
ATOM 555 C C . ALA A 1 73 ? 4.377 -6.646 -1.754 1.00 97.94 73 ALA A C 1
ATOM 557 O O . ALA A 1 73 ? 5.187 -6.711 -2.660 1.00 97.94 73 ALA A O 1
ATOM 558 N N . ALA A 1 74 ? 4.247 -7.625 -0.851 1.00 98.12 74 ALA A N 1
ATOM 559 C CA . ALA A 1 74 ? 5.151 -8.778 -0.830 1.00 98.12 74 ALA A CA 1
ATOM 560 C C . ALA A 1 74 ? 5.208 -9.541 -2.172 1.00 98.12 74 ALA A C 1
ATOM 562 O O . ALA A 1 74 ? 6.273 -10.004 -2.570 1.00 98.12 74 ALA A O 1
ATOM 563 N N . GLU A 1 75 ? 4.078 -9.651 -2.879 1.00 98.06 75 GLU A N 1
ATOM 564 C CA . GLU A 1 75 ? 4.024 -10.271 -4.210 1.00 98.06 75 GLU A CA 1
ATOM 565 C C . GLU A 1 75 ? 4.591 -9.352 -5.303 1.00 98.06 75 GLU A C 1
ATOM 567 O O . GLU A 1 75 ? 5.241 -9.821 -6.233 1.00 98.06 75 GLU A O 1
ATOM 572 N N . ILE A 1 76 ? 4.348 -8.042 -5.199 1.00 97.19 76 ILE A N 1
ATOM 573 C CA . ILE A 1 76 ? 4.874 -7.039 -6.132 1.00 97.19 76 ILE A CA 1
ATOM 574 C C . ILE A 1 76 ? 6.399 -6.941 -6.024 1.00 97.19 76 ILE A C 1
ATOM 576 O O . ILE A 1 76 ? 7.076 -6.934 -7.047 1.00 97.19 76 ILE A O 1
ATOM 580 N N . ASP A 1 77 ? 6.937 -6.899 -4.809 1.00 96.88 77 ASP A N 1
ATOM 581 C CA . ASP A 1 77 ? 8.368 -6.737 -4.545 1.00 96.88 77 ASP A CA 1
ATOM 582 C C . ASP A 1 77 ?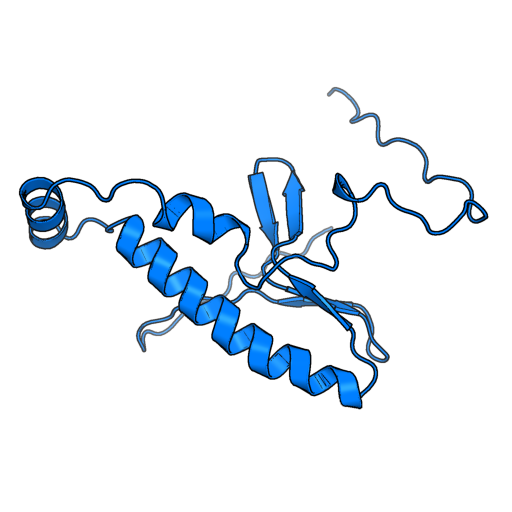 9.156 -7.944 -5.073 1.00 96.88 77 ASP A C 1
ATOM 584 O O . ASP A 1 77 ? 10.270 -7.809 -5.572 1.00 96.88 77 ASP A O 1
ATOM 588 N N . ALA A 1 78 ? 8.546 -9.134 -5.081 1.00 97.50 78 ALA A N 1
ATOM 589 C CA . ALA A 1 78 ? 9.136 -10.321 -5.695 1.00 97.50 78 ALA A CA 1
ATOM 590 C C . ALA A 1 78 ? 9.349 -10.183 -7.219 1.00 97.50 78 ALA A C 1
ATOM 592 O O . ALA A 1 78 ? 10.176 -10.898 -7.792 1.00 97.50 78 ALA A O 1
ATOM 593 N N . LEU A 1 79 ? 8.640 -9.262 -7.886 1.00 96.81 79 LEU A N 1
ATOM 594 C CA . LEU A 1 79 ? 8.811 -8.981 -9.315 1.00 96.81 79 LEU A CA 1
ATOM 595 C C . LEU A 1 79 ? 10.092 -8.194 -9.622 1.00 96.81 79 LEU A C 1
ATOM 597 O O . LEU A 1 79 ? 10.443 -8.070 -10.798 1.00 96.81 79 LEU A O 1
ATOM 601 N N . GLU A 1 80 ? 10.823 -7.718 -8.609 1.00 96.38 80 GLU A N 1
ATOM 602 C CA . GLU A 1 80 ? 12.110 -7.031 -8.782 1.00 96.38 80 GLU A CA 1
ATOM 603 C C . GLU A 1 80 ? 13.124 -7.880 -9.555 1.00 96.38 80 GLU A C 1
ATOM 605 O O . GLU A 1 80 ? 13.831 -7.374 -10.426 1.00 96.38 80 GLU A O 1
ATOM 610 N N . ILE A 1 81 ? 13.103 -9.203 -9.355 1.00 96.31 81 ILE A N 1
ATOM 611 C CA . ILE A 1 81 ? 13.928 -10.162 -10.110 1.00 96.31 81 ILE A CA 1
ATOM 612 C C . ILE A 1 81 ? 13.674 -10.057 -11.627 1.00 96.31 81 ILE A C 1
ATOM 614 O O . ILE A 1 81 ? 14.563 -10.322 -12.435 1.00 96.31 81 ILE A O 1
ATOM 618 N N . GLY A 1 82 ? 12.464 -9.655 -12.023 1.00 96.06 82 GLY A N 1
ATOM 619 C CA . GLY A 1 82 ? 12.055 -9.432 -13.410 1.00 96.06 82 GLY A CA 1
ATOM 620 C C . GLY A 1 82 ? 12.252 -8.000 -13.918 1.00 96.06 82 GLY A C 1
ATOM 621 O O . GLY A 1 82 ? 11.745 -7.684 -14.994 1.00 96.06 82 GLY A O 1
ATOM 622 N N . GLY A 1 83 ? 12.941 -7.133 -13.171 1.00 97.00 83 GLY A N 1
ATOM 623 C CA . GLY A 1 83 ? 13.176 -5.734 -13.542 1.00 97.00 83 GLY A CA 1
ATOM 624 C C . GLY A 1 83 ? 11.990 -4.803 -13.278 1.00 97.00 83 GLY A C 1
ATOM 625 O O . GLY A 1 83 ? 11.867 -3.769 -13.935 1.00 97.00 83 GLY A O 1
ATOM 626 N N . TRP A 1 84 ? 11.094 -5.177 -12.362 1.00 97.62 84 TRP A N 1
ATOM 627 C CA . TRP A 1 84 ? 10.028 -4.300 -11.883 1.00 97.62 84 TRP A CA 1
ATOM 628 C C . TRP A 1 84 ? 10.465 -3.541 -10.633 1.00 97.62 84 TRP A C 1
ATOM 630 O O . TRP A 1 84 ? 11.014 -4.121 -9.707 1.00 97.62 84 TRP A O 1
ATOM 640 N N . HIS A 1 85 ? 10.153 -2.255 -10.571 1.00 96.88 85 HIS A N 1
ATOM 641 C CA . HIS A 1 85 ? 10.320 -1.434 -9.378 1.00 96.88 85 HIS A CA 1
ATOM 642 C C . HIS A 1 85 ? 8.959 -0.963 -8.889 1.00 96.88 85 HIS A C 1
ATOM 644 O O . HIS A 1 85 ? 8.100 -0.604 -9.698 1.00 96.88 85 HIS A O 1
ATOM 650 N N . ALA A 1 86 ? 8.763 -0.951 -7.575 1.00 97.19 86 ALA A N 1
ATOM 651 C CA . ALA A 1 86 ? 7.516 -0.541 -6.955 1.00 97.19 86 ALA A CA 1
ATOM 652 C C . ALA A 1 86 ? 7.718 0.698 -6.083 1.00 97.19 86 ALA A C 1
ATOM 654 O O . ALA A 1 86 ? 8.673 0.793 -5.322 1.00 97.19 86 ALA A O 1
ATOM 655 N N . LEU A 1 87 ? 6.782 1.636 -6.184 1.00 97.19 87 LEU A N 1
ATOM 656 C CA . LEU A 1 87 ? 6.580 2.700 -5.210 1.00 97.19 87 LEU A CA 1
ATOM 657 C C . LEU A 1 87 ? 5.303 2.387 -4.436 1.00 97.19 87 LEU A C 1
ATOM 659 O O . LEU A 1 87 ? 4.309 1.960 -5.032 1.00 97.19 87 LEU A O 1
ATOM 663 N N . HIS A 1 88 ? 5.298 2.616 -3.125 1.00 97.88 88 HIS A N 1
ATOM 664 C CA . HIS A 1 88 ? 4.129 2.355 -2.287 1.00 97.88 88 HIS A CA 1
ATOM 665 C C . HIS A 1 88 ? 3.573 3.634 -1.655 1.00 97.88 88 HIS A C 1
ATOM 667 O O . HIS A 1 88 ? 4.293 4.598 -1.417 1.00 97.88 88 HIS A O 1
ATOM 673 N N . ALA A 1 89 ? 2.269 3.625 -1.371 1.00 97.06 89 ALA A N 1
ATOM 674 C CA . ALA A 1 89 ? 1.548 4.700 -0.694 1.00 97.06 89 ALA A CA 1
ATOM 675 C C . ALA A 1 89 ? 1.826 6.095 -1.293 1.00 97.06 89 ALA A C 1
ATOM 677 O O . ALA A 1 89 ? 2.196 7.020 -0.573 1.00 97.06 89 ALA A O 1
ATOM 678 N N . LEU A 1 90 ? 1.641 6.252 -2.607 1.00 95.50 90 LEU A N 1
ATOM 679 C CA . LEU A 1 90 ? 1.918 7.514 -3.290 1.00 95.50 90 LEU A CA 1
ATOM 680 C C . LEU A 1 90 ? 0.788 8.513 -3.009 1.00 95.50 90 LEU A C 1
ATOM 682 O O . LEU A 1 90 ? -0.363 8.205 -3.343 1.00 95.50 90 LEU A O 1
ATOM 686 N N . PRO A 1 91 ? 1.075 9.690 -2.427 1.00 94.06 91 PRO A N 1
ATOM 687 C CA . PRO A 1 91 ? 0.074 10.727 -2.239 1.00 94.06 91 PRO A CA 1
ATOM 688 C C . PRO A 1 91 ? -0.401 11.270 -3.587 1.00 94.06 91 PRO A C 1
ATOM 690 O O . PRO A 1 91 ? 0.375 11.485 -4.515 1.00 94.06 91 PRO A O 1
ATOM 693 N N . LEU A 1 92 ? -1.700 11.517 -3.673 1.00 91.25 92 LEU A N 1
ATOM 694 C CA . LEU A 1 92 ? -2.358 12.202 -4.774 1.00 91.25 92 LEU A CA 1
ATOM 695 C C . LEU A 1 92 ? -2.992 13.507 -4.264 1.00 91.25 92 LEU A C 1
ATOM 697 O O . LEU A 1 92 ? -3.235 13.659 -3.059 1.00 91.25 92 LEU A O 1
ATOM 701 N N . PRO A 1 93 ? -3.324 14.450 -5.167 1.00 90.31 93 PRO A N 1
ATOM 702 C CA . PRO A 1 93 ? -4.094 15.633 -4.806 1.00 90.31 93 PRO A CA 1
ATOM 703 C C . PRO A 1 93 ? -5.390 15.285 -4.059 1.00 90.31 93 PRO A C 1
ATOM 705 O O . PRO A 1 93 ? -5.943 14.192 -4.194 1.00 90.31 93 PRO A O 1
ATOM 708 N N . ALA A 1 94 ? -5.888 16.238 -3.269 1.00 89.00 94 ALA A N 1
ATOM 709 C CA . ALA A 1 94 ? -7.083 16.080 -2.434 1.00 89.00 94 ALA A CA 1
ATOM 710 C C . ALA A 1 94 ? -6.994 14.963 -1.367 1.00 89.00 94 ALA A C 1
ATOM 712 O O . ALA A 1 94 ? -8.019 14.496 -0.871 1.00 89.00 94 ALA A O 1
ATOM 713 N N . GLY A 1 95 ? -5.779 14.555 -0.980 1.00 86.31 95 GLY A N 1
ATOM 714 C CA . GLY A 1 95 ? -5.553 13.589 0.101 1.00 86.31 95 GLY A CA 1
ATOM 715 C C . GLY A 1 95 ? -5.857 12.137 -0.276 1.00 86.31 95 GLY A C 1
ATOM 716 O O . GLY A 1 95 ? -5.991 11.290 0.608 1.00 86.31 95 GLY A O 1
ATOM 717 N N . ALA A 1 96 ? -5.991 11.849 -1.572 1.00 90.38 96 ALA A N 1
ATOM 718 C CA . ALA A 1 96 ? -6.071 10.487 -2.080 1.00 90.38 96 ALA A CA 1
ATOM 719 C C . ALA A 1 96 ? -4.680 9.830 -2.108 1.00 90.38 96 ALA A C 1
ATOM 721 O O . ALA A 1 96 ? -3.662 10.506 -1.988 1.00 90.38 96 ALA A O 1
ATOM 722 N N . TYR A 1 97 ? -4.641 8.507 -2.275 1.00 93.31 97 TYR A N 1
ATOM 723 C CA . TYR A 1 97 ? -3.396 7.744 -2.373 1.00 93.31 97 TYR A CA 1
ATOM 724 C C . TYR A 1 97 ? -3.519 6.620 -3.406 1.00 93.31 97 TYR A C 1
ATOM 726 O O . TYR A 1 97 ? -4.579 5.997 -3.520 1.00 93.31 97 TYR A O 1
ATOM 734 N N . LEU A 1 98 ? -2.425 6.331 -4.114 1.00 94.81 98 LEU A N 1
ATOM 735 C CA . LEU A 1 98 ? -2.226 5.051 -4.801 1.00 94.81 98 LEU A CA 1
ATOM 736 C C . LEU A 1 98 ? -1.533 4.083 -3.844 1.00 94.81 98 LEU A C 1
ATOM 738 O O . LEU A 1 98 ? -0.543 4.448 -3.209 1.00 94.81 98 LEU A O 1
ATOM 742 N N . ASP A 1 99 ? -2.010 2.841 -3.754 1.00 96.50 99 ASP A N 1
ATOM 743 C CA . ASP A 1 99 ? -1.362 1.872 -2.865 1.00 96.50 99 ASP A CA 1
ATOM 744 C C . ASP A 1 99 ? 0.002 1.464 -3.404 1.00 96.50 99 ASP A C 1
ATOM 746 O O . ASP A 1 99 ? 0.979 1.501 -2.655 1.00 96.50 99 ASP A O 1
ATOM 750 N N . HIS A 1 100 ? 0.067 1.090 -4.685 1.00 97.69 100 HIS A N 1
ATOM 751 C CA . HIS A 1 100 ? 1.294 0.659 -5.342 1.00 97.69 100 HIS A CA 1
ATOM 752 C C . HIS A 1 100 ? 1.347 1.158 -6.788 1.00 97.69 100 HIS A C 1
ATOM 754 O O . HIS A 1 100 ? 0.353 1.084 -7.515 1.00 97.69 100 HIS A O 1
ATOM 760 N N . LEU A 1 101 ? 2.516 1.627 -7.209 1.00 97.44 101 LEU A N 1
ATOM 761 C CA . LEU A 1 101 ? 2.835 1.971 -8.588 1.00 97.44 101 LEU A CA 1
ATOM 762 C C . LEU A 1 101 ? 4.027 1.126 -9.03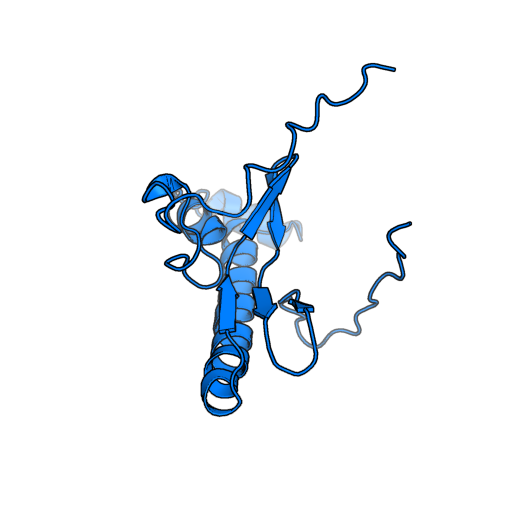2 1.00 97.44 101 LEU A C 1
ATOM 764 O O . LEU A 1 101 ? 5.092 1.229 -8.436 1.00 97.44 101 LEU A O 1
ATOM 768 N N . LEU A 1 102 ? 3.849 0.303 -10.061 1.00 97.69 102 LEU A N 1
ATOM 769 C CA . LEU A 1 102 ? 4.902 -0.534 -10.624 1.00 97.69 102 LEU A CA 1
ATOM 770 C C . LEU A 1 102 ? 5.419 0.078 -11.921 1.00 97.69 102 LEU A C 1
ATOM 772 O O . LEU A 1 102 ? 4.624 0.423 -12.795 1.00 97.69 102 LEU A O 1
ATOM 776 N N . VAL A 1 103 ? 6.739 0.134 -12.059 1.00 97.06 103 VAL A N 1
ATOM 777 C CA . VAL A 1 103 ? 7.472 0.574 -13.248 1.00 97.06 103 VAL A CA 1
ATOM 778 C C . VAL A 1 103 ? 8.346 -0.583 -13.711 1.00 97.06 103 VAL A C 1
ATOM 780 O O . VAL A 1 103 ? 9.133 -1.106 -12.929 1.00 97.06 103 VAL A O 1
ATOM 783 N N . GLY A 1 104 ? 8.235 -0.994 -14.970 1.00 96.62 104 GLY A N 1
ATOM 784 C CA . GLY A 1 104 ? 9.057 -2.091 -15.470 1.00 96.62 104 GLY A CA 1
ATOM 785 C C . GLY A 1 104 ? 8.894 -2.352 -16.964 1.00 96.62 104 GLY A C 1
ATOM 786 O O . GLY A 1 104 ? 8.307 -1.539 -17.682 1.00 96.62 104 GLY A O 1
ATOM 787 N N . PRO A 1 105 ? 9.401 -3.493 -17.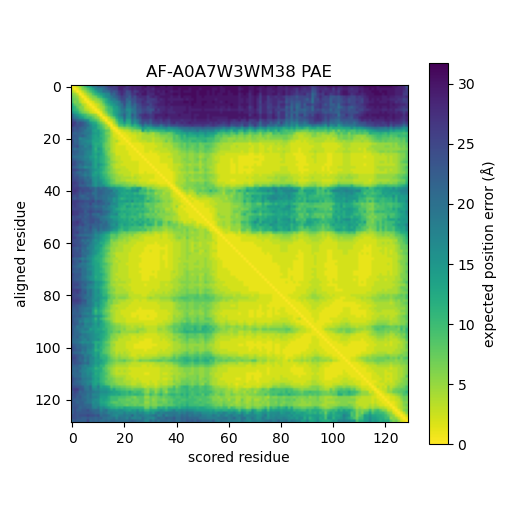463 1.00 94.75 105 PRO A N 1
ATOM 788 C CA . PRO A 1 105 ? 9.491 -3.778 -18.898 1.00 94.75 105 PRO A CA 1
ATOM 789 C C . PRO A 1 105 ? 8.132 -3.838 -19.613 1.00 94.75 105 PRO A C 1
ATOM 791 O O . PRO A 1 105 ? 8.067 -3.646 -20.823 1.00 94.75 105 PRO A O 1
ATOM 794 N N . GLY A 1 106 ? 7.043 -4.086 -18.878 1.00 92.69 106 GLY A N 1
ATOM 795 C CA . GLY A 1 106 ? 5.675 -4.079 -19.408 1.00 92.69 106 GLY A CA 1
ATOM 796 C C . GLY A 1 106 ? 4.973 -2.718 -19.355 1.00 92.69 106 GLY A C 1
ATOM 797 O O . GLY A 1 106 ? 3.807 -2.637 -19.731 1.00 92.69 106 GLY A O 1
ATOM 798 N N . GLY A 1 107 ? 5.644 -1.669 -18.870 1.00 96.12 107 GLY A N 1
ATOM 799 C CA . GLY A 1 107 ? 5.084 -0.329 -18.704 1.00 96.12 107 GLY A CA 1
ATOM 800 C C . GLY A 1 107 ? 4.805 0.037 -17.246 1.00 96.12 107 GLY A C 1
ATOM 801 O O . GLY A 1 107 ? 5.559 -0.334 -16.345 1.00 96.12 107 GLY A O 1
ATOM 802 N N . LEU A 1 108 ? 3.734 0.806 -17.033 1.00 96.69 108 LEU A N 1
ATOM 803 C CA . LEU A 1 108 ? 3.352 1.372 -15.740 1.00 96.69 108 LEU A CA 1
ATOM 804 C C . LEU A 1 108 ? 2.009 0.802 -15.273 1.00 96.69 108 LEU A C 1
ATOM 806 O O . LEU A 1 108 ? 1.031 0.844 -16.019 1.00 96.69 108 LEU A O 1
ATOM 810 N N . PHE A 1 109 ? 1.945 0.330 -14.028 1.00 96.25 109 PHE A N 1
ATOM 811 C CA . PHE A 1 109 ? 0.721 -0.216 -13.440 1.00 96.25 109 PHE A CA 1
ATOM 812 C C . PHE A 1 109 ? 0.431 0.406 -12.076 1.00 96.25 109 PHE A C 1
ATOM 814 O O . PHE A 1 109 ? 1.259 0.343 -11.174 1.00 96.25 109 PHE A O 1
ATOM 821 N N . ALA A 1 110 ? -0.773 0.954 -11.902 1.00 95.69 110 ALA A N 1
ATOM 822 C CA . ALA A 1 110 ? -1.294 1.335 -10.593 1.00 95.69 110 ALA A CA 1
ATOM 823 C C . ALA A 1 110 ? -2.134 0.185 -10.024 1.00 95.69 110 ALA A C 1
ATOM 825 O O . ALA A 1 110 ? -3.086 -0.273 -10.659 1.00 95.69 110 ALA A O 1
ATOM 826 N N . VAL A 1 111 ? -1.795 -0.278 -8.823 1.00 95.81 111 VAL A N 1
ATOM 827 C CA . VAL A 1 111 ? -2.457 -1.411 -8.170 1.00 95.81 111 VAL A CA 1
ATOM 828 C C . VAL A 1 111 ? -3.084 -0.945 -6.863 1.00 95.81 111 VAL A C 1
ATOM 830 O O . VAL A 1 111 ? -2.421 -0.348 -6.017 1.00 95.81 111 VAL A O 1
ATOM 833 N N . ARG A 1 112 ? -4.378 -1.240 -6.694 1.00 94.06 112 ARG A N 1
ATOM 834 C CA . ARG A 1 112 ? -5.120 -1.051 -5.441 1.00 94.06 112 ARG A CA 1
ATOM 835 C C . ARG A 1 112 ? -5.143 -2.366 -4.664 1.00 94.06 112 ARG A C 1
ATOM 837 O O . ARG A 1 112 ? -5.549 -3.395 -5.201 1.00 94.06 112 ARG A O 1
ATOM 844 N N . ALA A 1 113 ? -4.800 -2.314 -3.385 1.00 94.94 113 ALA A N 1
ATOM 845 C CA . ALA A 1 113 ? -4.937 -3.406 -2.439 1.00 94.94 113 ALA A CA 1
ATOM 846 C C . ALA A 1 113 ? -6.179 -3.185 -1.561 1.00 94.94 113 ALA A C 1
ATOM 848 O O . ALA A 1 113 ? -6.281 -2.215 -0.812 1.00 94.94 113 ALA A O 1
ATOM 849 N N . ALA A 1 114 ? -7.142 -4.105 -1.629 1.00 93.00 114 ALA A N 1
ATOM 850 C CA . ALA A 1 114 ? -8.375 -4.022 -0.851 1.00 93.00 114 ALA A CA 1
ATOM 851 C C . ALA A 1 114 ? -8.621 -5.306 -0.056 1.00 93.00 114 ALA A C 1
ATOM 853 O O . ALA A 1 114 ? -8.506 -6.416 -0.573 1.00 93.00 114 ALA A O 1
ATOM 854 N N . TRP A 1 115 ? -9.013 -5.160 1.212 1.00 92.69 115 TRP A N 1
ATOM 855 C CA . TRP A 1 115 ? -9.460 -6.292 2.017 1.00 92.69 115 TRP A CA 1
ATOM 856 C C . TRP A 1 115 ? -10.923 -6.616 1.709 1.00 92.69 115 TRP A C 1
ATOM 858 O O . TRP A 1 115 ? -11.842 -5.925 2.155 1.00 92.69 115 TRP A O 1
ATOM 868 N N . CYS A 1 116 ? -11.151 -7.712 0.995 1.00 88.94 116 CYS A N 1
ATOM 869 C CA . CYS A 1 116 ? -12.483 -8.204 0.668 1.00 88.94 116 CYS A CA 1
ATOM 870 C C . CYS A 1 116 ? -12.706 -9.484 1.473 1.00 88.94 116 CYS A C 1
ATOM 872 O O . CYS A 1 116 ? -12.077 -10.500 1.202 1.00 88.94 116 CYS A O 1
ATOM 874 N N . GLY A 1 117 ? -13.545 -9.437 2.512 1.00 85.81 117 GLY A N 1
ATOM 875 C CA . GLY A 1 117 ? -13.750 -10.543 3.462 1.00 85.81 117 GLY A CA 1
ATOM 876 C C . GLY A 1 117 ? -14.493 -11.757 2.886 1.00 85.81 117 GLY A C 1
ATOM 877 O O . GLY A 1 117 ? -15.489 -12.171 3.464 1.00 85.81 117 GLY A O 1
ATOM 878 N N . GLY A 1 118 ? -14.058 -12.279 1.737 1.00 85.75 118 GLY A N 1
ATOM 879 C CA . GLY A 1 118 ? -14.674 -13.398 1.016 1.00 85.75 118 GLY A CA 1
ATOM 880 C C . GLY A 1 118 ? -15.952 -13.042 0.249 1.00 85.75 118 GLY A C 1
ATOM 881 O O . GLY A 1 118 ? -16.609 -13.925 -0.292 1.00 85.75 118 GLY A O 1
ATOM 882 N N . VAL A 1 119 ? -16.328 -11.763 0.205 1.00 88.31 119 VAL A N 1
ATOM 883 C CA . VAL A 1 119 ? -17.530 -11.297 -0.498 1.00 88.31 119 VAL A CA 1
ATOM 884 C C . VAL A 1 119 ? -17.256 -11.049 -1.977 1.00 88.31 119 VAL A C 1
ATOM 886 O O . VAL A 1 119 ? -16.140 -10.711 -2.371 1.00 88.31 119 VAL A O 1
ATOM 889 N N . ARG A 1 120 ? -18.305 -11.148 -2.799 1.00 90.19 120 ARG A N 1
ATOM 890 C CA . ARG A 1 120 ? -18.247 -10.702 -4.192 1.00 90.19 120 ARG A CA 1
ATOM 891 C C . ARG A 1 120 ? -18.024 -9.194 -4.226 1.00 90.19 120 ARG A C 1
ATOM 893 O O . ARG A 1 120 ? -18.774 -8.442 -3.609 1.00 90.19 120 ARG A O 1
ATOM 900 N N . VAL A 1 121 ? -17.027 -8.772 -4.989 1.00 89.75 121 VAL A N 1
ATOM 901 C CA . VAL A 1 121 ? -16.694 -7.364 -5.193 1.00 89.75 121 VAL A CA 1
ATOM 902 C C . VAL A 1 121 ? -16.940 -6.952 -6.633 1.00 89.75 121 VAL A C 1
ATOM 904 O O . VAL A 1 121 ? -16.810 -7.755 -7.555 1.00 89.75 121 VAL A O 1
ATOM 907 N N . ARG A 1 122 ? -17.329 -5.691 -6.813 1.00 90.94 122 ARG A N 1
ATOM 908 C CA . ARG A 1 122 ? -17.427 -5.040 -8.116 1.00 90.94 122 ARG A CA 1
ATOM 909 C C . ARG A 1 122 ? -16.339 -3.984 -8.183 1.00 90.94 122 ARG A C 1
ATOM 911 O O . ARG A 1 122 ? -16.252 -3.143 -7.294 1.00 90.94 122 ARG A O 1
ATOM 918 N N . VAL A 1 123 ? -15.550 -4.029 -9.244 1.00 87.31 123 VAL A N 1
ATOM 919 C CA . VAL A 1 123 ? -14.591 -2.977 -9.572 1.00 87.31 123 VAL A CA 1
ATOM 920 C C . VAL A 1 123 ? -15.289 -2.034 -10.545 1.00 87.31 123 VAL A C 1
ATOM 922 O O . VAL A 1 123 ? -15.817 -2.483 -11.565 1.00 87.31 123 VAL A O 1
ATOM 925 N N . GLY A 1 124 ? -15.368 -0.750 -10.191 1.00 85.94 124 GLY A N 1
ATOM 926 C CA . GLY A 1 124 ? -15.884 0.281 -11.093 1.00 85.94 124 GLY A CA 1
ATOM 927 C C . GLY A 1 124 ? -15.056 0.337 -12.375 1.00 85.94 124 GLY A C 1
ATOM 928 O O . GLY A 1 124 ? -13.894 -0.064 -12.378 1.00 85.94 124 GLY A O 1
ATOM 929 N N . GLN A 1 125 ? -15.664 0.767 -13.474 1.00 80.62 125 GLN A N 1
ATOM 930 C CA . GLN A 1 125 ? -14.967 0.966 -14.740 1.00 80.62 125 GLN A CA 1
ATOM 931 C C . GLN A 1 125 ? -15.031 2.456 -15.044 1.00 80.62 125 GLN A C 1
ATOM 933 O O . GLN A 1 125 ? -16.028 2.923 -15.585 1.00 80.62 125 GLN A O 1
ATOM 938 N N . ASP A 1 126 ? -13.983 3.175 -14.664 1.00 78.62 126 ASP A N 1
ATOM 939 C CA . ASP A 1 126 ? -13.798 4.568 -15.042 1.00 78.62 126 ASP A CA 1
ATOM 940 C C . ASP A 1 126 ? -12.538 4.657 -15.894 1.00 78.62 126 ASP A C 1
ATOM 942 O O . ASP A 1 126 ? -11.487 4.118 -15.542 1.00 78.62 126 ASP A O 1
ATOM 946 N N . VAL A 1 127 ? -12.664 5.305 -17.048 1.00 64.31 127 VAL A N 1
ATOM 947 C CA . VAL A 1 127 ? -11.545 5.548 -17.956 1.00 64.31 127 VAL A CA 1
ATOM 948 C C . VAL A 1 127 ? -11.140 7.000 -17.771 1.00 64.31 127 VAL A C 1
ATOM 950 O O . VAL A 1 127 ? -11.931 7.901 -18.060 1.00 64.31 127 VAL A O 1
ATOM 953 N N . ALA A 1 128 ? -9.923 7.223 -17.274 1.00 61.56 128 ALA A N 1
ATOM 954 C CA . ALA A 1 128 ? -9.316 8.546 -17.304 1.00 61.56 128 ALA A CA 1
ATOM 955 C C . ALA A 1 128 ? -9.203 8.984 -18.775 1.00 61.56 128 ALA A C 1
ATOM 957 O O . ALA A 1 128 ? -8.696 8.226 -19.603 1.00 61.56 128 ALA A O 1
ATOM 958 N N . ARG A 1 129 ? -9.764 10.152 -19.099 1.00 42.19 129 ARG A N 1
ATOM 959 C CA . ARG A 1 129 ? -9.718 10.750 -20.438 1.00 42.19 129 ARG A CA 1
ATOM 960 C C . ARG A 1 129 ? -8.577 11.739 -20.552 1.00 42.19 129 ARG A C 1
ATOM 962 O O . ARG A 1 129 ? -8.311 12.413 -19.534 1.00 42.19 129 ARG A O 1
#

Foldseek 3Di:
DDPPPPDDDPPPPDDPDDDPVRDQQPQDQLNVLVVVLPPDAPDPVVVVVCVVVVHDRSNVQSVLQSVQSNVVVVVQVVCVVVAKDKGAFDADPPRDTQGIWIDGPVGIDGDGGGRDPPDDDDDDDDDDD

Secondary structure (DSSP, 8-state):
------PPPPPTTS-S---TTT--TTPPTTHHHHHHHHSPPPPHHHHHHHHHTT---HHHHHHHHHHHHHHHHHHHHGGGGGT-EEEEEEE-GGG-EEEEEEEETTEEEEE------S-----------

Radius of gyration: 18.57 Å; Cα contacts (8 Å, |Δi|>4): 126; chains: 1; bounding box: 46×42×46 Å

Organism: NCBI:txid2213162

Mean predicted aligned error: 8.94 Å

Sequence (129 aa):
MDAMDVPAPPPAGGSLWLHPDDDLAPNRPGEHLYARLEASPPPAPVRLAHRLLGRPDPHRQAARELTAARRVAAEIDALEIGGWHALHALPLPAGAYLDHLLVGPGGLFAVRAAWCGGVRVRVGQDVAR

pLDDT: mean 86.15, std 13.66, range [42.19, 98.12]

Nearest PDB structures (foldseek):
  7mgo-assembly1_B  TM=4.411E-01  e=3.992E-01  Xanthobacter autotrophicus Py2
  1mo9-assembly1_A  TM=4.403E-01  e=4.871E-01  Xanthobacter autotrophicus Py2
  7mgo-assembly1_A  TM=4.468E-01  e=6.787E-01  Xanthobacter autotrophicus Py2
  7mgn-assembly1_A  TM=4.446E-01  e=6.787E-01  Xanthobacter autotrophicus Py2
  2vld-assembly1_B  TM=4.889E-01  e=2.096E+00  Pyrococcus abyssi

Solvent-accessible surface area (backbone atoms only — not comparable to full-atom values): 8127 Å² total; per-residue (Å²): 135,81,76,79,85,72,77,77,80,76,72,93,81,63,76,92,72,62,56,77,92,71,50,52,72,81,42,46,58,33,46,82,38,51,65,61,63,69,44,81,73,72,56,70,69,56,52,51,49,29,61,76,70,72,42,86,51,70,56,63,49,42,54,40,39,34,52,24,24,45,54,52,42,59,61,54,61,63,36,38,86,74,57,35,47,72,36,21,38,42,79,42,81,96,81,41,67,44,45,31,40,37,44,36,91,94,46,78,46,82,45,83,51,71,66,66,92,84,60,94,79,83,79,83,89,79,78,90,127

InterPro domains:
  IPR011528 Nuclease-related domain, NERD [PF08378] (68-111)